Protein AF-A0A7X8Y3J4-F1 (afdb_monomer_lite)

Sequence (39 aa):
TNELLQDIKKHFNTVHHIKPPSSRKDSVEMFIVGLGFKG

pLDDT: mean 82.61, std 11.54, range [56.09, 95.31]

Structure (mmCIF, N/CA/C/O backbone):
data_AF-A0A7X8Y3J4-F1
#
_entry.id   AF-A0A7X8Y3J4-F1
#
loop_
_atom_site.group_PDB
_atom_site.id
_atom_site.type_symbol
_atom_site.label_atom_id
_atom_site.label_alt_id
_atom_site.label_comp_id
_atom_site.label_asym_id
_atom_site.label_entity_id
_atom_site.label_seq_id
_atom_site.pdbx_PDB_ins_code
_atom_site.Cartn_x
_atom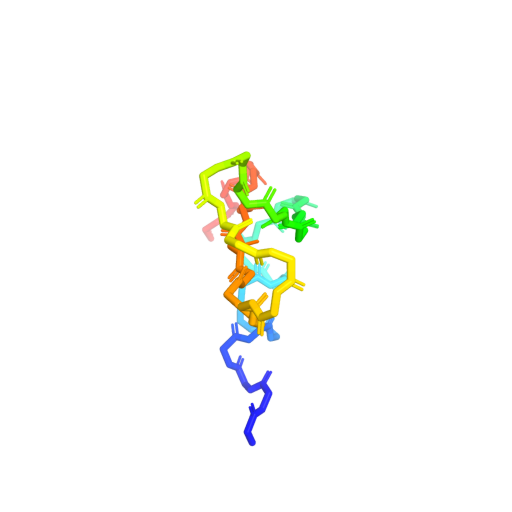_site.Cartn_y
_atom_site.Cartn_z
_atom_site.occupancy
_atom_site.B_iso_or_equiv
_atom_site.auth_seq_id
_atom_site.auth_comp_id
_atom_site.auth_asym_id
_atom_site.auth_atom_id
_atom_site.pdbx_PDB_model_num
ATOM 1 N N . THR A 1 1 ? 11.277 -4.039 9.616 1.00 56.09 1 THR A N 1
ATOM 2 C CA . THR A 1 1 ? 11.621 -3.640 8.227 1.00 56.09 1 THR A CA 1
ATOM 3 C C . THR A 1 1 ? 10.457 -3.666 7.231 1.00 56.09 1 THR A C 1
ATOM 5 O O . THR A 1 1 ? 10.701 -3.424 6.061 1.00 56.09 1 THR A O 1
ATOM 8 N N . ASN A 1 2 ? 9.192 -3.875 7.640 1.00 75.50 2 ASN A N 1
ATOM 9 C CA . ASN A 1 2 ? 8.039 -3.932 6.714 1.00 75.50 2 ASN A CA 1
ATOM 10 C C . ASN A 1 2 ? 6.926 -2.911 7.044 1.00 75.50 2 ASN A C 1
ATOM 12 O O . ASN A 1 2 ? 5.811 -3.001 6.535 1.00 75.50 2 ASN A O 1
ATOM 16 N N . GLU A 1 3 ? 7.217 -1.957 7.924 1.00 85.31 3 GLU A N 1
ATOM 17 C CA . GLU A 1 3 ? 6.221 -1.050 8.509 1.00 85.31 3 GLU A CA 1
ATOM 18 C C . GLU A 1 3 ? 5.679 -0.060 7.477 1.00 85.31 3 GLU A C 1
ATOM 20 O O . GLU A 1 3 ? 4.475 0.153 7.405 1.00 85.31 3 GLU A O 1
ATOM 25 N N . LEU A 1 4 ? 6.540 0.420 6.575 1.00 87.00 4 LEU A N 1
ATOM 26 C CA . LEU A 1 4 ? 6.144 1.281 5.460 1.00 87.00 4 LEU A CA 1
ATOM 27 C C . LEU A 1 4 ? 5.096 0.617 4.553 1.00 87.00 4 LEU A C 1
ATOM 29 O O . LEU A 1 4 ? 4.102 1.234 4.187 1.00 87.00 4 LEU A O 1
ATOM 33 N N . LEU A 1 5 ? 5.285 -0.662 4.208 1.00 86.62 5 LEU A N 1
ATOM 34 C CA . LEU A 1 5 ? 4.335 -1.389 3.362 1.00 86.62 5 LEU A CA 1
ATOM 35 C C . LEU A 1 5 ? 2.983 -1.557 4.064 1.00 86.62 5 LEU A C 1
ATOM 37 O O . LEU A 1 5 ? 1.931 -1.475 3.428 1.00 86.62 5 LEU A O 1
ATOM 41 N N . GLN A 1 6 ? 3.008 -1.822 5.370 1.00 91.12 6 GLN A N 1
ATOM 42 C CA . GLN A 1 6 ? 1.786 -1.936 6.158 1.00 91.12 6 GLN A CA 1
ATOM 43 C C . GLN A 1 6 ? 1.043 -0.605 6.226 1.00 91.12 6 GLN A C 1
ATOM 45 O O . GLN A 1 6 ? -0.179 -0.599 6.100 1.00 91.12 6 GLN A O 1
ATOM 50 N N . ASP A 1 7 ? 1.765 0.501 6.364 1.00 91.44 7 ASP A N 1
ATOM 51 C CA . ASP A 1 7 ? 1.182 1.836 6.395 1.00 91.44 7 ASP A CA 1
ATOM 52 C C . ASP A 1 7 ? 0.525 2.207 5.055 1.00 91.44 7 ASP A C 1
ATOM 54 O O . ASP A 1 7 ? -0.638 2.606 5.001 1.00 91.44 7 ASP A O 1
ATOM 58 N N . ILE A 1 8 ? 1.199 1.917 3.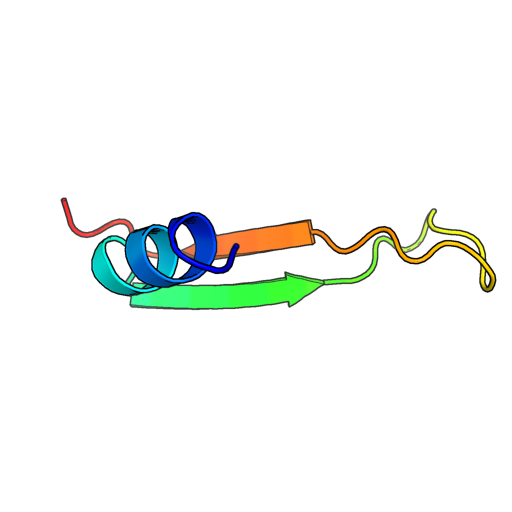939 1.00 90.69 8 ILE A N 1
ATOM 59 C CA . ILE A 1 8 ? 0.641 2.120 2.595 1.00 90.69 8 ILE A CA 1
ATOM 60 C C . ILE A 1 8 ? -0.617 1.256 2.383 1.00 90.69 8 ILE A C 1
ATOM 62 O O . ILE A 1 8 ? -1.623 1.726 1.857 1.00 90.69 8 ILE A O 1
ATOM 66 N N . LYS A 1 9 ? -0.631 -0.004 2.831 1.00 89.88 9 LYS A N 1
ATOM 67 C CA . LYS A 1 9 ? -1.838 -0.849 2.719 1.00 89.88 9 LYS A CA 1
ATOM 68 C C . LYS A 1 9 ? -3.010 -0.343 3.565 1.00 89.88 9 LYS A C 1
ATOM 70 O O . LYS A 1 9 ? -4.163 -0.581 3.204 1.00 89.88 9 LYS A O 1
ATOM 75 N N . LYS A 1 10 ? -2.737 0.341 4.677 1.00 92.88 10 LYS A N 1
ATOM 76 C CA . LYS A 1 10 ? -3.778 0.938 5.522 1.00 92.88 10 LYS A CA 1
ATOM 77 C C .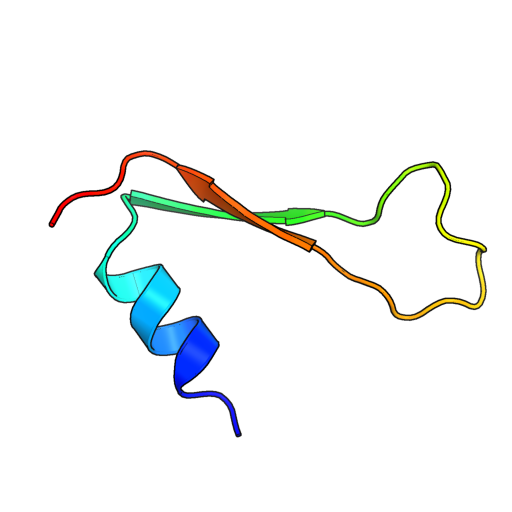 LYS A 1 10 ? -4.399 2.168 4.874 1.00 92.88 10 LYS A C 1
ATOM 79 O O . LYS A 1 10 ? -5.617 2.287 4.918 1.00 92.88 10 LYS A O 1
ATOM 84 N N . HIS A 1 11 ? -3.606 3.024 4.234 1.00 93.75 11 HIS A N 1
ATOM 85 C CA . HIS A 1 11 ? -4.070 4.324 3.733 1.00 93.75 11 HIS A CA 1
ATOM 86 C C . HIS A 1 11 ? -4.544 4.342 2.274 1.00 93.75 11 HIS A C 1
ATOM 88 O O . HIS A 1 11 ? -5.095 5.344 1.825 1.00 93.75 11 HIS A O 1
ATOM 94 N N . PHE A 1 12 ? -4.372 3.254 1.520 1.00 95.31 12 PHE A N 1
ATOM 95 C CA . PHE A 1 12 ? -4.792 3.165 0.117 1.00 95.31 12 PHE A CA 1
ATOM 96 C C . PHE A 1 12 ? -5.795 2.029 -0.098 1.00 95.31 12 PHE A C 1
ATOM 98 O O . PHE A 1 12 ? -5.801 1.031 0.628 1.00 95.31 12 PHE A O 1
ATOM 105 N N . ASN A 1 13 ? -6.686 2.174 -1.077 1.00 94.69 13 ASN A N 1
ATOM 106 C CA . ASN A 1 13 ? -7.672 1.144 -1.399 1.00 94.69 13 ASN A CA 1
ATOM 107 C C . ASN A 1 13 ? -7.033 -0.050 -2.121 1.00 94.69 13 ASN A C 1
ATOM 109 O O . ASN A 1 13 ? -7.346 -1.201 -1.825 1.00 94.69 13 ASN A O 1
ATOM 113 N N . THR A 1 14 ? -6.093 0.222 -3.025 1.00 92.50 14 THR A N 1
ATOM 114 C CA . THR A 1 14 ? -5.344 -0.807 -3.756 1.00 92.50 14 THR A CA 1
ATOM 115 C C . THR A 1 14 ? -3.870 -0.439 -3.842 1.00 92.50 14 THR A C 1
ATOM 117 O O . THR A 1 14 ? -3.523 0.730 -3.997 1.00 92.50 14 THR A O 1
ATOM 120 N N . VAL A 1 15 ? -2.994 -1.441 -3.751 1.00 92.56 15 VAL A N 1
ATOM 121 C CA . VAL A 1 15 ? -1.536 -1.273 -3.803 1.00 92.56 15 VAL A CA 1
ATOM 122 C C . VAL A 1 15 ? -0.956 -2.263 -4.808 1.00 92.56 15 VAL A C 1
ATOM 124 O O . VAL A 1 15 ? -1.203 -3.464 -4.700 1.00 92.56 15 VAL A O 1
ATOM 127 N N . HIS A 1 16 ? -0.177 -1.766 -5.767 1.00 90.25 16 HIS A N 1
ATOM 128 C CA . HIS A 1 16 ? 0.445 -2.553 -6.830 1.00 90.25 16 HIS A CA 1
ATOM 129 C C . HIS A 1 16 ? 1.966 -2.486 -6.747 1.00 90.25 16 HIS A C 1
ATOM 131 O O . HIS A 1 16 ? 2.535 -1.426 -6.492 1.00 90.25 16 HIS A O 1
ATOM 137 N N . HIS A 1 17 ? 2.622 -3.617 -7.002 1.00 89.25 17 HIS A N 1
ATOM 138 C CA . HIS A 1 17 ? 4.071 -3.685 -7.170 1.00 89.25 17 HIS A CA 1
ATOM 139 C C . HIS A 1 17 ? 4.380 -3.771 -8.660 1.00 89.25 17 HIS A C 1
AT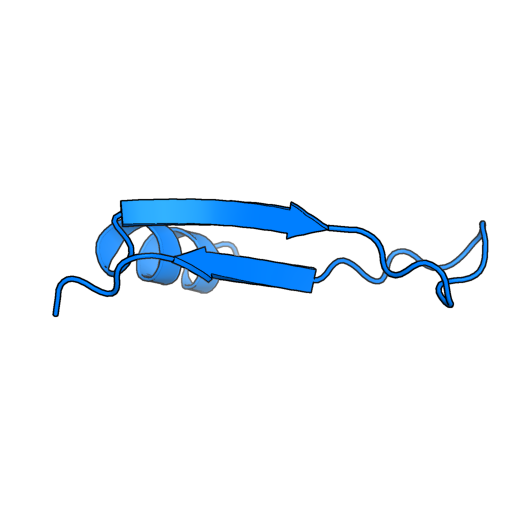OM 141 O O . HIS A 1 17 ? 3.931 -4.704 -9.327 1.00 89.25 17 HIS A O 1
ATOM 147 N N . ILE A 1 18 ? 5.121 -2.801 -9.183 1.00 86.94 18 ILE A N 1
ATOM 148 C CA . ILE A 1 18 ? 5.444 -2.722 -10.608 1.00 86.94 18 ILE A CA 1
ATOM 149 C C . ILE A 1 18 ? 6.951 -2.607 -10.815 1.00 86.94 18 ILE A C 1
ATOM 151 O O . ILE A 1 18 ? 7.633 -1.812 -10.166 1.00 86.94 18 ILE A O 1
ATOM 155 N N . LYS A 1 19 ? 7.468 -3.398 -11.757 1.00 81.56 19 LYS A N 1
ATOM 156 C CA . LYS A 1 19 ? 8.834 -3.257 -12.258 1.00 81.56 19 LYS A CA 1
ATOM 157 C C . LYS A 1 19 ? 8.816 -2.276 -13.437 1.00 81.56 19 LYS A C 1
ATOM 159 O O . LYS A 1 19 ? 8.062 -2.514 -14.383 1.00 81.56 19 LYS A O 1
ATOM 164 N N . PRO A 1 20 ? 9.600 -1.185 -13.416 1.00 78.19 20 PRO A N 1
ATOM 165 C CA . PRO A 1 20 ? 9.624 -0.244 -14.527 1.00 78.19 20 PRO A CA 1
ATOM 166 C C . PRO A 1 20 ? 10.155 -0.904 -15.799 1.00 78.19 20 PRO A C 1
ATOM 168 O O . PRO A 1 20 ? 11.103 -1.689 -15.716 1.00 78.19 20 PRO A O 1
ATOM 171 N N . PRO A 1 21 ? 9.652 -0.514 -16.981 1.00 69.62 21 PRO A N 1
ATOM 172 C CA . PRO A 1 21 ? 10.181 -0.991 -18.258 1.00 69.62 21 PRO A CA 1
ATOM 173 C C . PRO A 1 21 ? 11.659 -0.612 -18.473 1.00 69.62 21 PRO A C 1
ATOM 175 O O . PRO A 1 21 ? 12.380 -1.343 -19.143 1.00 69.62 21 PRO A O 1
ATOM 178 N N . SER A 1 22 ? 12.139 0.477 -17.858 1.00 67.88 22 SER A N 1
ATOM 179 C CA . SER A 1 22 ? 13.557 0.882 -17.892 1.00 67.88 22 SER A CA 1
ATOM 180 C C . SER A 1 22 ? 14.455 0.120 -16.911 1.00 67.88 22 SER A C 1
ATOM 182 O O . SER A 1 22 ? 15.669 0.327 -16.904 1.00 67.88 22 SER A O 1
ATOM 184 N N . SER A 1 23 ? 13.891 -0.733 -16.053 1.00 62.88 23 SER A N 1
ATOM 185 C CA . SER A 1 23 ? 14.664 -1.438 -15.036 1.00 62.88 23 SER A CA 1
ATOM 186 C C . SER A 1 23 ? 15.364 -2.644 -15.666 1.00 62.88 23 SER A C 1
ATOM 188 O O . SER A 1 23 ? 14.725 -3.518 -16.259 1.00 62.88 23 SER A O 1
ATOM 190 N N . ARG A 1 24 ? 16.699 -2.687 -15.577 1.00 66.50 24 ARG A N 1
ATOM 191 C CA . ARG A 1 24 ? 17.505 -3.769 -16.164 1.00 66.50 24 ARG A CA 1
ATOM 192 C C . ARG A 1 24 ? 17.109 -5.111 -15.537 1.00 66.50 24 ARG A C 1
ATOM 194 O O . ARG A 1 24 ? 16.656 -5.174 -14.394 1.00 66.50 24 ARG A O 1
ATOM 201 N N . LYS A 1 25 ? 17.284 -6.207 -16.282 1.00 60.94 25 LYS A N 1
ATOM 202 C CA . LYS A 1 25 ? 16.897 -7.564 -15.843 1.00 60.94 25 LYS A CA 1
ATOM 203 C C . LYS A 1 25 ? 17.488 -7.939 -14.471 1.00 60.94 25 LYS A C 1
ATOM 205 O O . LYS A 1 25 ? 16.804 -8.615 -13.713 1.00 60.94 25 LYS A O 1
ATOM 210 N N . ASP A 1 26 ? 18.661 -7.393 -14.148 1.00 66.50 26 ASP A N 1
ATOM 211 C CA . ASP A 1 26 ? 19.400 -7.593 -12.893 1.00 66.50 26 ASP A CA 1
ATOM 212 C C . ASP A 1 26 ? 19.073 -6.583 -11.768 1.00 66.50 26 ASP A C 1
ATOM 214 O O . ASP A 1 26 ? 19.489 -6.770 -10.630 1.00 66.50 26 ASP A O 1
ATOM 218 N N . SER A 1 27 ? 18.303 -5.519 -12.040 1.00 63.34 27 SER A N 1
ATOM 219 C CA . SER A 1 27 ? 17.871 -4.575 -10.996 1.00 63.34 27 SER A CA 1
ATOM 220 C C . SER A 1 27 ? 16.677 -5.133 -10.215 1.00 63.34 27 SER A C 1
ATOM 222 O O . SER A 1 27 ? 15.653 -5.524 -10.790 1.00 63.34 27 SER A O 1
ATOM 224 N N . VAL A 1 28 ? 16.788 -5.100 -8.886 1.00 66.00 28 VAL A N 1
ATOM 225 C CA . VAL A 1 28 ? 15.724 -5.405 -7.905 1.00 66.00 28 VAL A CA 1
ATOM 226 C C . VAL A 1 28 ? 14.816 -4.204 -7.603 1.00 66.00 28 VAL A C 1
ATOM 228 O O . VAL A 1 28 ? 13.995 -4.250 -6.691 1.00 66.00 28 VAL A O 1
ATOM 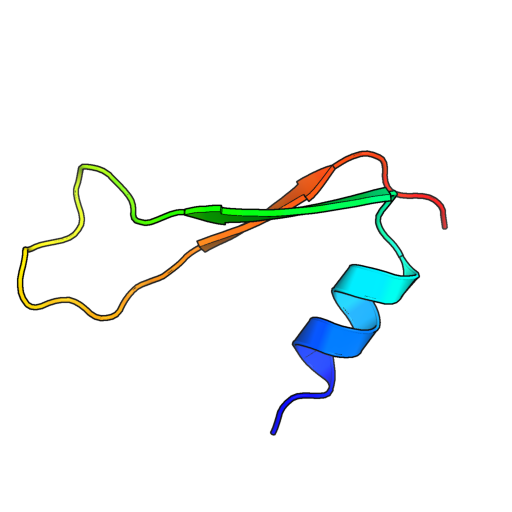231 N N . GLU A 1 29 ? 14.932 -3.123 -8.374 1.00 76.00 29 GLU A N 1
ATOM 232 C CA . GLU A 1 29 ? 14.139 -1.910 -8.185 1.00 76.00 29 GLU A CA 1
ATOM 233 C C . GLU A 1 29 ? 12.662 -2.166 -8.526 1.00 76.00 29 GLU A C 1
ATOM 235 O O . GLU A 1 29 ? 12.293 -2.440 -9.672 1.00 76.00 29 GLU A O 1
ATOM 240 N N . MET A 1 30 ? 11.814 -2.083 -7.500 1.00 77.44 30 MET A N 1
ATOM 241 C CA . MET A 1 30 ? 10.364 -2.257 -7.563 1.00 77.44 30 MET A CA 1
ATOM 242 C C . MET A 1 30 ? 9.691 -0.977 -7.079 1.00 77.44 30 MET A C 1
ATOM 244 O O . MET A 1 30 ? 10.084 -0.403 -6.064 1.00 77.44 30 MET A O 1
ATOM 248 N N . PHE A 1 31 ? 8.654 -0.553 -7.789 1.00 85.69 31 PHE A N 1
ATOM 249 C CA . PHE A 1 31 ? 7.848 0.603 -7.424 1.00 85.69 31 PHE A CA 1
ATOM 250 C C . PHE A 1 31 ? 6.556 0.131 -6.767 1.00 85.69 31 PHE A C 1
ATOM 252 O O . PHE A 1 31 ? 5.969 -0.879 -7.162 1.00 85.69 31 PHE A O 1
ATOM 259 N N . ILE A 1 32 ? 6.114 0.886 -5.766 1.00 88.88 32 ILE A N 1
ATOM 260 C CA . ILE A 1 32 ? 4.860 0.669 -5.050 1.00 88.88 32 ILE A CA 1
ATOM 261 C C . ILE A 1 32 ? 3.903 1.765 -5.510 1.00 88.88 32 ILE A C 1
ATOM 263 O O . ILE A 1 32 ? 4.201 2.947 -5.353 1.00 88.88 32 ILE A O 1
ATOM 267 N N . VAL A 1 33 ? 2.761 1.383 -6.073 1.00 90.88 33 VAL A N 1
ATOM 268 C CA . VAL A 1 33 ? 1.726 2.322 -6.519 1.00 90.88 33 VAL A CA 1
ATOM 269 C C . VAL A 1 33 ? 0.478 2.105 -5.681 1.00 90.88 33 VAL A C 1
ATOM 271 O O . VAL A 1 33 ? -0.156 1.056 -5.775 1.00 90.88 33 VAL A O 1
ATOM 274 N N . GLY A 1 34 ? 0.134 3.091 -4.854 1.00 93.38 34 GLY A N 1
ATOM 275 C CA . GLY A 1 34 ? -1.124 3.137 -4.114 1.00 93.38 34 GLY A CA 1
ATOM 276 C C . GLY A 1 34 ? -2.185 3.917 -4.890 1.00 93.38 34 GLY A C 1
ATOM 277 O O . GLY A 1 34 ? -1.917 5.025 -5.349 1.00 93.38 34 GLY A O 1
ATOM 278 N N . LEU A 1 35 ? -3.390 3.361 -5.025 1.00 93.62 35 LEU A N 1
ATOM 279 C CA . LEU A 1 35 ? -4.544 4.023 -5.641 1.00 93.62 35 LEU A CA 1
ATOM 280 C C . LEU A 1 35 ? -5.688 4.152 -4.631 1.00 93.62 35 LEU A C 1
ATOM 282 O O . LEU A 1 35 ? -5.870 3.297 -3.760 1.00 93.62 35 LEU A O 1
ATOM 286 N N . GLY A 1 36 ? -6.472 5.223 -4.772 1.00 93.25 36 GLY A N 1
ATOM 287 C CA . GLY A 1 36 ? -7.610 5.508 -3.896 1.00 93.25 36 GLY A CA 1
ATOM 288 C C . GLY A 1 36 ? -7.169 5.761 -2.457 1.00 93.25 36 GLY A C 1
ATOM 289 O O . GLY A 1 36 ? -7.505 4.983 -1.567 1.00 93.25 36 GLY A O 1
ATOM 290 N N . PHE A 1 37 ? -6.365 6.807 -2.246 1.00 94.50 37 PHE A N 1
ATOM 291 C CA . PHE A 1 37 ? -5.987 7.249 -0.904 1.00 94.50 37 PHE A CA 1
ATOM 292 C C . PHE A 1 37 ? -7.246 7.571 -0.094 1.00 94.50 37 PHE A C 1
ATOM 294 O O . PHE A 1 37 ? -8.116 8.300 -0.572 1.00 94.50 37 PHE A O 1
ATOM 301 N N . LYS A 1 38 ? -7.348 6.985 1.098 1.00 90.31 38 LYS A N 1
ATOM 302 C CA . LYS A 1 38 ? -8.576 6.969 1.904 1.00 90.31 38 LYS A CA 1
ATOM 303 C C . LYS A 1 38 ? -8.463 7.694 3.248 1.00 90.31 38 LYS A C 1
ATOM 305 O O . LYS A 1 38 ? -9.478 7.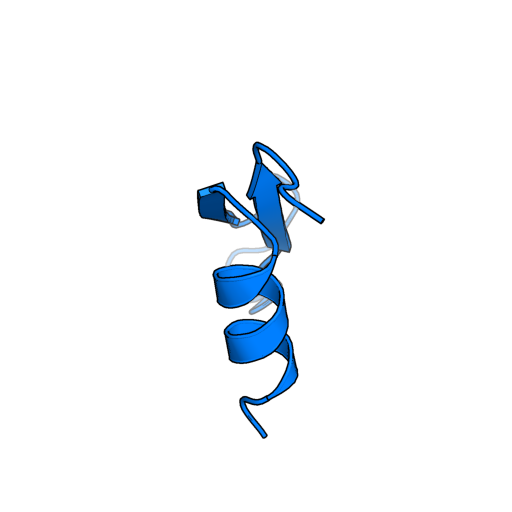741 3.924 1.00 90.31 38 LYS A O 1
ATOM 310 N N . GLY A 1 39 ? -7.295 8.285 3.545 1.00 72.62 39 GLY A N 1
ATOM 311 C CA . GLY A 1 39 ? -7.074 9.266 4.621 1.00 72.62 39 GLY A CA 1
ATOM 312 C C . GLY A 1 39 ? -7.674 8.880 5.960 1.00 72.62 39 GLY A C 1
ATOM 313 O O . GLY A 1 39 ? -8.784 9.371 6.243 1.00 72.62 39 GLY A O 1
#

Secondary structure (DSSP, 8-state):
--HHHHHHHHHEEEEEEE--TTS-TT----EEEEEEE--

Foldseek 3Di:
DCVVVVVLVVQAPDKDWDDDPPADPPDPDIDIDGHHGDD

Radius of gyration: 11.94 Å; chains: 1; bounding box: 28×17×27 Å